Protein AF-A0AAR5P7I0-F1 (afdb_monomer_lite)

Secondary structure (DSSP, 8-state):
-------PPPPPPHHHHHHHHHHHHHS-SS--HHHHHHHHHHTT--HHHHHHHHHHHHHHHHHHHHHHHHHHHHHHH--------S-------------------------

InterPro domains:
  IPR000047 Helix-turn-helix motif [PR00031] (35-44)
  IPR000047 Helix-turn-helix motif [PR00031] (44-60)
  IPR001356 Homeodomain [PF00046] (7-63)
  IPR001356 Homeodomain [PS50071] (3-64)
  IPR001356 Homeodomain [SM00389] (5-68)
  IPR001356 Homeodomain [cd00086] (7-65)
  IPR009057 Homedomain-like superfamily [SSF46689] (3-66)
  IPR017970 Homeobox, conserved site [PS00027] (39-62)
  IPR020479 Homeodomain, metazoa [PR00024] (28-39)
  IPR020479 Homeodomain, metazoa [PR00024] (43-53)
  IPR020479 Homeodomain, metazoa [PR00024] (53-62)
  IPR047152 Caudal homeobox [PTHR24332] (1-80)

pLDDT: mean 75.96, std 22.63, range [36.12, 97.94]

Radius of gyration: 24.95 Å; chains: 1; bounding box: 58×35×64 Å

Organism: Dendroctonus ponderosae (NCBI:txid77166)

Sequence (111 aa):
KTRTKDKYRVVYTDHQRLQLEKEYSLNTRYINIKRKAEIALDLNLSERQVKIWFQNRRAKDRKLEKKQKEEQNRAMQSQPDREVPDGAGALREVSFNIALLNDNGIHPTTF

Foldseek 3Di:
DPPDDDDDDDDADPVLVVVLVVCCVPPHLDDDPVVLVVSCVVRVHDSVVSVVVSVVVVVVVVVVVVVVVVVVVVVVVPPPPPPDPDDDDDDPPPPPDDDPDPPPDDDDDDD

Structure (mmCIF, N/CA/C/O backbone):
data_AF-A0AAR5P7I0-F1
#
_entry.id   AF-A0AAR5P7I0-F1
#
loop_
_atom_site.group_PDB
_atom_site.id
_atom_site.type_symbol
_atom_site.label_atom_id
_atom_site.label_alt_id
_atom_site.label_comp_id
_atom_site.label_asym_id
_atom_site.label_entity_id
_atom_site.label_seq_id
_atom_site.pdbx_PDB_ins_code
_atom_site.Cartn_x
_atom_site.Cartn_y
_atom_site.Cartn_z
_atom_site.occupancy
_atom_site.B_iso_or_equiv
_atom_site.auth_seq_id
_atom_site.auth_comp_id
_atom_site.auth_asym_id
_atom_site.auth_atom_id
_atom_site.pdbx_PDB_model_num
ATOM 1 N N . LYS A 1 1 ? 10.687 -23.310 -0.521 1.00 40.91 1 LYS A N 1
ATOM 2 C CA . LYS A 1 1 ? 9.385 -23.444 0.187 1.00 40.91 1 LYS A CA 1
ATOM 3 C C . LYS A 1 1 ? 8.658 -22.099 0.176 1.00 40.91 1 LYS A C 1
ATOM 5 O O . LYS A 1 1 ? 9.110 -21.168 0.831 1.00 40.91 1 LYS A O 1
ATOM 10 N N . THR A 1 2 ? 7.579 -21.967 -0.594 1.00 58.62 2 THR A N 1
ATOM 11 C CA . THR A 1 2 ? 6.707 -20.780 -0.599 1.00 58.62 2 THR A CA 1
ATOM 12 C C . THR A 1 2 ? 5.922 -20.724 0.714 1.00 58.62 2 THR A C 1
ATOM 14 O O . THR A 1 2 ? 5.242 -21.668 1.101 1.00 58.62 2 THR A O 1
ATOM 17 N N . ARG A 1 3 ? 6.094 -19.640 1.474 1.00 66.94 3 ARG A N 1
ATOM 18 C CA . ARG A 1 3 ? 5.741 -19.549 2.901 1.00 66.94 3 ARG A CA 1
ATOM 19 C C . ARG A 1 3 ? 4.276 -19.163 3.159 1.00 66.94 3 ARG A C 1
ATOM 21 O O . ARG A 1 3 ? 3.991 -18.407 4.087 1.00 66.94 3 ARG A O 1
ATOM 28 N N . THR A 1 4 ? 3.342 -19.638 2.343 1.00 62.59 4 THR A N 1
ATOM 29 C CA . THR A 1 4 ? 1.923 -19.271 2.454 1.00 62.59 4 THR A CA 1
ATOM 30 C C . THR A 1 4 ? 1.048 -20.512 2.410 1.00 62.59 4 THR A C 1
ATOM 32 O O . THR A 1 4 ? 0.810 -21.063 1.342 1.00 62.59 4 THR A O 1
ATOM 35 N N . LYS A 1 5 ? 0.561 -20.926 3.589 1.00 68.50 5 LYS A N 1
ATOM 36 C CA . LYS A 1 5 ? -0.638 -21.763 3.721 1.00 68.50 5 LYS A CA 1
ATOM 37 C C . LYS A 1 5 ? -1.760 -21.050 2.968 1.00 68.50 5 LYS A C 1
ATOM 39 O O . LYS A 1 5 ? -1.899 -19.838 3.151 1.00 68.50 5 LYS A O 1
ATOM 44 N N . ASP A 1 6 ? -2.473 -21.771 2.112 1.00 65.31 6 ASP A N 1
ATOM 45 C CA . ASP A 1 6 ? -3.504 -21.215 1.240 1.00 65.31 6 ASP A CA 1
ATOM 46 C C . ASP A 1 6 ? -4.610 -20.589 2.100 1.00 65.31 6 ASP A C 1
ATOM 48 O O . ASP A 1 6 ? -5.435 -21.268 2.707 1.00 65.31 6 ASP A O 1
ATOM 52 N N . LYS A 1 7 ? -4.515 -19.275 2.296 1.00 73.19 7 LYS A N 1
ATOM 53 C CA . LYS A 1 7 ? -5.511 -18.467 2.990 1.00 73.19 7 LYS A CA 1
ATOM 54 C C . LYS A 1 7 ? -6.193 -17.645 1.916 1.00 73.19 7 LYS A C 1
ATOM 56 O O . LYS A 1 7 ? -5.503 -17.007 1.117 1.00 73.19 7 LYS A O 1
ATOM 61 N N . TYR A 1 8 ? -7.524 -17.644 1.940 1.00 84.06 8 TYR A N 1
ATOM 62 C CA . TYR A 1 8 ? -8.345 -16.853 1.032 1.00 84.06 8 TYR A CA 1
ATOM 63 C C . TYR A 1 8 ? -7.825 -15.412 0.949 1.00 84.06 8 TYR A C 1
ATOM 65 O O . TYR A 1 8 ? -7.592 -14.752 1.968 1.00 84.06 8 TYR A O 1
ATOM 73 N N . ARG A 1 9 ? -7.584 -14.945 -0.278 1.00 85.12 9 ARG A N 1
ATOM 74 C CA . ARG A 1 9 ? -7.072 -13.601 -0.536 1.00 85.12 9 ARG A CA 1
ATOM 75 C C . ARG A 1 9 ? -8.247 -12.646 -0.629 1.00 85.12 9 ARG A C 1
ATOM 77 O O . ARG A 1 9 ? -9.065 -12.755 -1.532 1.00 85.12 9 ARG A O 1
ATOM 84 N N . VAL A 1 10 ? -8.287 -11.683 0.278 1.00 87.94 10 VAL A N 1
ATOM 85 C CA . VAL A 1 10 ? -9.256 -10.591 0.205 1.00 87.94 10 VAL A CA 1
ATOM 86 C C . VAL A 1 10 ? -8.744 -9.538 -0.771 1.00 87.94 10 VAL A C 1
ATOM 88 O O . VAL A 1 10 ? -7.584 -9.122 -0.707 1.00 87.94 10 VAL A O 1
ATOM 91 N N . VAL A 1 11 ? -9.617 -9.121 -1.681 1.00 94.00 11 VAL A N 1
ATOM 92 C CA . VAL A 1 11 ? -9.365 -8.041 -2.632 1.00 94.00 11 VAL A CA 1
ATOM 93 C C . VAL A 1 11 ? -9.720 -6.716 -1.956 1.00 94.00 11 VAL A C 1
ATOM 95 O O . VAL A 1 11 ? -10.816 -6.574 -1.425 1.00 94.00 11 VAL A O 1
ATOM 98 N N . TYR A 1 12 ? -8.792 -5.758 -1.949 1.00 96.25 12 TYR A N 1
ATOM 99 C CA . TYR A 1 12 ? -9.056 -4.421 -1.404 1.00 96.25 12 TYR A CA 1
ATOM 100 C C . TYR A 1 12 ? -10.072 -3.660 -2.255 1.00 96.25 12 TYR A C 1
ATOM 102 O O . TYR A 1 12 ? -10.169 -3.897 -3.456 1.00 96.25 12 TYR A O 1
ATOM 110 N N . THR A 1 13 ? -10.812 -2.738 -1.649 1.00 97.94 13 THR A N 1
ATOM 111 C CA . THR A 1 13 ? -11.720 -1.849 -2.385 1.00 97.94 13 THR A CA 1
ATOM 112 C C . THR A 1 13 ? -10.935 -0.787 -3.155 1.00 97.94 13 THR A C 1
ATOM 114 O O . THR A 1 13 ? -9.757 -0.535 -2.879 1.00 97.94 13 THR A O 1
ATOM 117 N N . ASP A 1 14 ? -11.573 -0.129 -4.122 1.00 97.31 14 ASP A N 1
ATOM 118 C CA . ASP A 1 14 ? -10.921 0.931 -4.901 1.00 97.31 14 ASP A CA 1
ATOM 119 C C . ASP A 1 14 ? -10.512 2.112 -4.019 1.00 97.31 14 ASP A C 1
ATOM 121 O O . ASP A 1 14 ? -9.387 2.598 -4.134 1.00 97.31 14 ASP A O 1
ATOM 125 N N . HIS A 1 15 ? -11.359 2.481 -3.052 1.00 97.38 15 HIS A N 1
ATOM 126 C CA . HIS A 1 15 ? -11.036 3.493 -2.046 1.00 97.38 15 HIS A CA 1
ATOM 127 C C . HIS A 1 15 ? -9.767 3.136 -1.254 1.00 97.38 15 HIS A C 1
ATOM 129 O O . HIS A 1 15 ? -8.864 3.963 -1.126 1.00 97.38 15 HIS A O 1
ATOM 135 N N . GLN A 1 16 ? -9.650 1.889 -0.779 1.00 97.50 16 GLN A N 1
ATOM 136 C CA . GLN A 1 1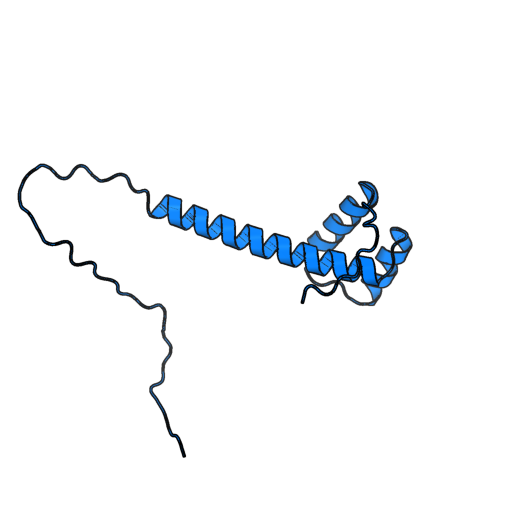6 ? -8.466 1.433 -0.043 1.00 97.50 16 GLN A CA 1
ATOM 137 C C . GLN A 1 16 ? -7.198 1.509 -0.898 1.00 97.50 16 GLN A C 1
ATOM 139 O O . GLN A 1 16 ? -6.168 1.991 -0.430 1.00 97.50 16 GLN A O 1
ATOM 144 N N . ARG A 1 17 ? -7.256 1.061 -2.159 1.00 97.56 17 ARG A N 1
ATOM 145 C CA . ARG A 1 17 ? -6.097 1.131 -3.065 1.00 97.56 17 ARG A CA 1
ATOM 146 C C . ARG A 1 17 ? -5.687 2.571 -3.347 1.00 97.56 17 ARG A C 1
ATOM 148 O O . ARG A 1 17 ? -4.497 2.864 -3.303 1.00 97.56 17 ARG A O 1
ATOM 155 N N . LEU A 1 18 ? -6.654 3.450 -3.603 1.00 96.94 18 LEU A N 1
ATOM 156 C CA . LEU A 1 18 ? -6.398 4.853 -3.907 1.00 96.94 18 LEU A CA 1
ATOM 157 C C . LEU A 1 18 ? -5.676 5.558 -2.754 1.00 96.94 18 LEU A C 1
ATOM 159 O O . LEU A 1 18 ? -4.663 6.216 -2.979 1.00 96.94 18 LEU A O 1
ATOM 163 N N . GLN A 1 19 ? -6.154 5.384 -1.520 1.00 95.88 19 GLN A N 1
ATOM 164 C CA . GLN A 1 19 ? -5.524 5.992 -0.345 1.00 95.88 19 GLN A CA 1
ATOM 165 C C . GLN A 1 19 ? -4.110 5.441 -0.103 1.00 95.88 19 GLN A C 1
ATOM 167 O O . GLN A 1 19 ? -3.191 6.207 0.178 1.00 95.88 19 GLN A O 1
ATOM 172 N N . LEU A 1 20 ? -3.899 4.132 -0.284 1.00 96.44 20 LEU A N 1
ATOM 173 C CA . LEU A 1 20 ? -2.572 3.518 -0.165 1.00 96.44 20 LEU A CA 1
ATOM 174 C C . LEU A 1 20 ? -1.577 4.061 -1.211 1.00 96.44 20 LEU A C 1
ATOM 176 O O . LEU A 1 20 ? -0.429 4.351 -0.874 1.00 96.44 20 LEU A O 1
ATOM 180 N N . GLU A 1 21 ? -2.007 4.229 -2.466 1.00 96.75 21 GLU A N 1
ATOM 181 C CA . GLU A 1 21 ? -1.184 4.818 -3.538 1.00 96.75 21 GLU A CA 1
ATOM 182 C C . GLU A 1 21 ? -0.882 6.300 -3.288 1.00 96.75 21 GLU A C 1
ATOM 184 O O . GLU A 1 21 ? 0.256 6.744 -3.473 1.00 96.75 21 GLU A O 1
ATOM 189 N N . LYS A 1 22 ? -1.879 7.060 -2.818 1.00 93.94 22 LYS A N 1
ATOM 190 C CA . LYS A 1 22 ? -1.714 8.467 -2.441 1.00 93.94 22 LYS A CA 1
ATOM 191 C C . LYS A 1 22 ? -0.637 8.615 -1.366 1.00 93.94 22 LYS A C 1
ATOM 193 O O . LYS A 1 22 ? 0.294 9.397 -1.530 1.00 93.94 22 LYS A O 1
ATOM 198 N N . GLU A 1 23 ? -0.708 7.817 -0.307 1.00 93.81 23 GLU A N 1
ATOM 199 C CA . GLU A 1 23 ? 0.263 7.864 0.792 1.00 93.81 23 GLU A CA 1
ATOM 200 C C . GLU A 1 23 ? 1.670 7.452 0.365 1.00 93.81 23 GLU A C 1
ATOM 202 O O . GLU A 1 23 ? 2.647 8.097 0.746 1.00 93.81 23 GLU A O 1
ATOM 207 N N . TYR A 1 24 ? 1.780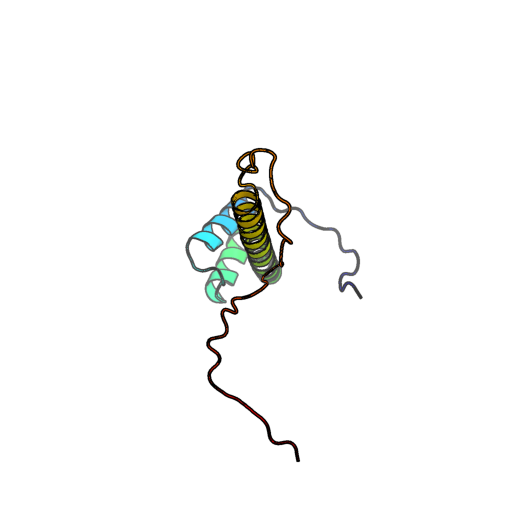 6.423 -0.478 1.00 94.75 24 TYR A N 1
ATOM 208 C CA . TYR A 1 24 ? 3.061 5.995 -1.033 1.00 94.75 24 TYR A CA 1
ATOM 209 C C . TYR A 1 24 ? 3.740 7.088 -1.874 1.00 94.75 24 TYR A C 1
ATOM 211 O O . TYR A 1 24 ? 4.967 7.188 -1.876 1.00 94.75 24 TYR A O 1
ATOM 219 N N . SER A 1 25 ? 2.944 7.906 -2.566 1.00 89.81 25 SER A N 1
ATOM 220 C CA . SER A 1 25 ? 3.433 8.992 -3.422 1.00 89.81 25 SER A CA 1
ATOM 221 C C . SER A 1 25 ? 3.836 10.237 -2.625 1.00 89.81 25 SER A C 1
ATOM 223 O O . SER A 1 25 ? 4.801 10.901 -2.987 1.00 89.81 25 SER A O 1
ATOM 225 N N . LEU A 1 26 ? 3.113 10.551 -1.544 1.00 81.25 26 LEU A N 1
ATOM 226 C CA . LEU A 1 26 ? 3.285 11.797 -0.787 1.00 81.25 26 LEU A CA 1
ATOM 227 C C . LEU A 1 26 ? 4.382 11.729 0.288 1.00 81.25 26 LEU A C 1
ATOM 229 O O . LEU A 1 26 ? 5.145 12.677 0.434 1.00 81.25 26 LEU A O 1
ATOM 233 N N . ASN A 1 27 ? 4.467 10.635 1.054 1.00 64.69 27 ASN A N 1
ATOM 234 C CA . ASN A 1 27 ? 5.089 10.666 2.389 1.00 64.69 27 ASN A CA 1
ATOM 235 C C . ASN A 1 27 ? 6.245 9.675 2.583 1.00 64.69 27 ASN A C 1
ATOM 237 O O . ASN A 1 27 ? 6.494 9.233 3.702 1.00 64.69 27 ASN A O 1
ATOM 241 N N . THR A 1 28 ? 6.996 9.378 1.518 1.00 75.25 28 THR A N 1
ATOM 242 C CA . THR A 1 28 ? 8.125 8.425 1.435 1.00 75.25 28 THR A CA 1
ATOM 243 C C . THR A 1 28 ? 7.746 6.974 1.105 1.00 75.25 28 THR A C 1
ATOM 245 O O . THR A 1 28 ? 6.754 6.406 1.555 1.00 75.25 28 THR A O 1
ATOM 248 N N . ARG A 1 29 ? 8.643 6.315 0.359 1.00 87.50 29 ARG A N 1
ATOM 249 C CA . ARG A 1 29 ? 8.575 4.900 -0.063 1.00 87.50 29 ARG A CA 1
ATOM 250 C C . ARG A 1 29 ? 8.543 3.902 1.118 1.00 87.50 29 ARG A C 1
ATOM 252 O O . ARG A 1 29 ? 8.393 2.687 0.921 1.00 87.50 29 ARG A O 1
ATOM 259 N N . TYR A 1 30 ? 8.706 4.392 2.351 1.00 93.25 30 TYR A N 1
ATOM 260 C CA . TYR A 1 30 ? 8.748 3.633 3.597 1.00 93.25 30 TYR A CA 1
ATOM 261 C C . TYR A 1 30 ? 7.828 4.270 4.637 1.00 93.25 30 TYR A C 1
ATOM 263 O O . TYR A 1 30 ? 8.145 5.292 5.227 1.00 93.25 30 TYR A O 1
ATOM 271 N N . ILE A 1 31 ? 6.713 3.611 4.930 1.00 92.81 31 ILE A N 1
ATOM 272 C CA . ILE A 1 31 ? 5.801 4.089 5.962 1.00 92.81 31 ILE A CA 1
ATOM 273 C C . ILE A 1 31 ? 6.402 3.938 7.369 1.00 92.81 31 ILE A C 1
ATOM 275 O O . ILE A 1 31 ? 6.900 2.866 7.732 1.00 92.81 31 ILE A O 1
ATOM 279 N N . ASN A 1 32 ? 6.343 5.005 8.169 1.00 93.62 32 ASN A N 1
ATOM 280 C CA . ASN A 1 32 ? 6.745 4.972 9.575 1.00 93.62 32 ASN A CA 1
ATOM 281 C C . ASN A 1 32 ? 5.667 4.302 10.454 1.00 93.62 32 ASN A C 1
ATOM 283 O O . ASN A 1 32 ? 4.549 4.032 10.010 1.00 93.62 32 ASN A O 1
ATOM 287 N N . ILE A 1 33 ? 5.999 3.998 11.712 1.00 94.50 33 ILE A N 1
ATOM 288 C CA . ILE A 1 33 ? 5.090 3.250 12.594 1.00 94.50 33 ILE A CA 1
ATOM 289 C C . ILE A 1 33 ? 3.792 4.009 12.898 1.00 94.50 33 ILE A C 1
ATOM 291 O O . ILE A 1 33 ? 2.725 3.402 12.849 1.00 94.50 33 ILE A O 1
ATOM 295 N N . LYS A 1 34 ? 3.880 5.324 13.136 1.00 95.12 34 LYS A N 1
ATOM 296 C CA . LYS A 1 34 ? 2.733 6.177 13.465 1.00 95.12 34 LYS A CA 1
ATOM 297 C C . LYS A 1 34 ? 1.750 6.255 12.296 1.00 95.12 34 LYS A C 1
ATOM 299 O O . LYS A 1 34 ? 0.588 5.897 12.445 1.00 95.12 34 LYS A O 1
ATOM 304 N N . ARG A 1 35 ? 2.239 6.606 11.103 1.00 94.88 35 ARG A N 1
ATOM 305 C CA . ARG A 1 35 ? 1.412 6.726 9.896 1.00 94.88 35 ARG A CA 1
ATOM 306 C C . ARG A 1 35 ? 0.802 5.389 9.485 1.00 94.88 35 ARG A C 1
ATOM 308 O O . ARG A 1 35 ? -0.326 5.340 9.012 1.00 94.88 35 ARG A O 1
ATOM 315 N N . LYS A 1 36 ? 1.523 4.283 9.700 1.00 96.38 36 LYS A N 1
ATOM 316 C CA . LYS A 1 36 ? 1.006 2.927 9.461 1.00 96.38 36 LYS A CA 1
ATOM 317 C C . LYS A 1 36 ? -0.199 2.612 10.344 1.00 96.38 36 LYS A C 1
ATOM 319 O O . LYS A 1 36 ? -1.124 1.979 9.845 1.00 96.38 36 LYS A O 1
ATOM 324 N N . ALA A 1 37 ? -0.182 3.025 11.611 1.00 97.50 37 ALA A N 1
ATOM 325 C CA . ALA A 1 37 ? -1.323 2.851 12.504 1.00 97.50 37 ALA A CA 1
ATOM 326 C C . ALA A 1 37 ? -2.521 3.705 12.053 1.00 97.50 37 ALA A C 1
ATOM 328 O O . ALA A 1 37 ? -3.624 3.182 11.948 1.00 97.50 37 ALA A O 1
ATOM 329 N N . GLU A 1 38 ? -2.293 4.971 11.690 1.00 96.75 38 GLU A N 1
ATOM 330 C CA . GLU A 1 38 ? -3.343 5.877 11.189 1.00 96.75 38 GLU A CA 1
ATOM 331 C C . GLU A 1 38 ? -4.033 5.315 9.933 1.00 96.75 38 GLU A C 1
ATOM 333 O O . GLU A 1 38 ? -5.241 5.114 9.921 1.00 96.75 38 GLU A O 1
ATOM 338 N N . ILE A 1 39 ? -3.261 4.932 8.910 1.00 95.62 39 ILE A N 1
ATOM 339 C CA . ILE A 1 39 ? -3.814 4.383 7.658 1.00 95.62 39 ILE A CA 1
ATOM 340 C C . ILE A 1 39 ? -4.532 3.046 7.882 1.00 95.62 39 ILE A C 1
ATOM 342 O O . ILE A 1 39 ? -5.508 2.740 7.199 1.00 95.62 39 ILE A O 1
ATOM 346 N N . ALA A 1 40 ? -4.038 2.218 8.805 1.00 97.44 40 ALA A N 1
ATOM 347 C CA . ALA A 1 40 ? -4.683 0.954 9.143 1.00 97.44 40 ALA A CA 1
ATOM 348 C C . ALA A 1 40 ? -6.100 1.189 9.689 1.00 97.44 40 ALA A C 1
ATOM 350 O O . ALA A 1 40 ? -7.040 0.534 9.236 1.00 97.44 40 ALA A O 1
ATOM 351 N N . LEU A 1 41 ? -6.253 2.160 10.593 1.00 97.62 41 LEU A N 1
ATOM 352 C CA . LEU A 1 41 ? -7.550 2.553 11.140 1.00 97.62 41 LEU A CA 1
ATOM 353 C C . LEU A 1 41 ? -8.452 3.160 10.058 1.00 97.62 41 LEU A C 1
ATOM 355 O O . LEU A 1 41 ? -9.558 2.663 9.856 1.00 97.62 41 LEU A O 1
ATOM 359 N N . ASP A 1 42 ? -7.955 4.143 9.302 1.00 97.06 42 ASP A N 1
ATOM 360 C CA . ASP A 1 42 ? -8.736 4.865 8.284 1.00 97.06 42 ASP A CA 1
ATOM 361 C C . ASP A 1 42 ? -9.283 3.943 7.181 1.00 97.06 42 ASP A C 1
ATOM 363 O O . ASP A 1 42 ? -10.373 4.154 6.648 1.00 97.06 42 ASP A O 1
ATOM 367 N N . LEU A 1 43 ? -8.524 2.904 6.818 1.00 97.12 43 LEU A N 1
ATOM 368 C CA . LEU A 1 43 ? -8.886 1.967 5.750 1.00 97.12 43 LEU A CA 1
ATOM 369 C C . LEU A 1 43 ? -9.526 0.676 6.256 1.00 97.12 43 LEU A C 1
ATOM 371 O O . LEU A 1 43 ? -9.846 -0.195 5.439 1.00 97.12 43 LEU A O 1
ATOM 375 N N . ASN A 1 44 ? -9.699 0.540 7.572 1.00 97.44 44 ASN A N 1
ATOM 376 C CA . ASN A 1 44 ? -10.189 -0.668 8.227 1.00 97.44 44 ASN A CA 1
ATOM 377 C C . ASN A 1 44 ? -9.382 -1.923 7.817 1.00 97.44 44 ASN A C 1
ATOM 379 O O . ASN A 1 44 ? -9.927 -2.968 7.448 1.00 97.44 44 ASN A O 1
ATOM 383 N N . LEU A 1 45 ? -8.053 -1.791 7.837 1.00 96.62 45 LEU A N 1
ATOM 384 C CA . LEU A 1 45 ? -7.068 -2.835 7.547 1.00 96.62 45 LEU A CA 1
ATOM 385 C C . LEU A 1 45 ? -6.177 -3.063 8.772 1.00 96.62 45 LEU A C 1
ATOM 387 O O . LEU A 1 45 ? -5.991 -2.188 9.605 1.00 96.62 45 LEU A O 1
ATOM 391 N N . SER A 1 46 ? -5.537 -4.225 8.872 1.00 97.31 46 SER A N 1
ATOM 392 C CA . SER A 1 46 ? -4.495 -4.428 9.888 1.00 97.31 46 SER A CA 1
ATOM 393 C C . SER A 1 46 ? -3.185 -3.728 9.506 1.00 97.31 46 SER A C 1
ATOM 395 O O . SER A 1 46 ? -2.793 -3.705 8.335 1.00 97.31 46 SER A O 1
ATOM 397 N N . GLU A 1 47 ? -2.404 -3.283 10.496 1.00 97.06 47 GLU A N 1
ATOM 398 C CA . GLU A 1 47 ? -1.047 -2.751 10.269 1.00 97.06 47 GLU A CA 1
ATOM 399 C C . GLU A 1 47 ? -0.157 -3.719 9.470 1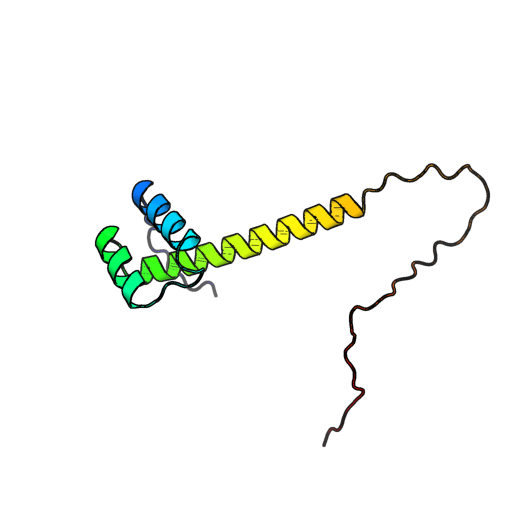.00 97.06 47 GLU A C 1
ATOM 401 O O . GLU A 1 47 ? 0.717 -3.310 8.700 1.00 97.06 47 GLU A O 1
ATOM 406 N N . ARG A 1 48 ? -0.377 -5.030 9.636 1.00 95.50 48 ARG A N 1
ATOM 407 C CA . ARG A 1 48 ? 0.316 -6.073 8.872 1.00 95.50 48 ARG A CA 1
ATOM 408 C C . ARG A 1 48 ? -0.051 -6.026 7.389 1.00 95.50 48 ARG A C 1
ATOM 410 O O . ARG A 1 48 ? 0.838 -6.181 6.555 1.00 95.50 48 ARG A O 1
ATOM 417 N N . GLN A 1 49 ? -1.328 -5.842 7.057 1.00 96.44 49 GLN A N 1
ATOM 418 C CA . GLN A 1 49 ? -1.790 -5.703 5.673 1.00 96.44 49 GLN A CA 1
ATOM 419 C C . GLN A 1 49 ? -1.212 -4.451 5.020 1.00 96.44 49 GLN A C 1
ATOM 421 O O . GLN A 1 49 ? -0.688 -4.553 3.911 1.00 96.44 49 GLN A O 1
ATOM 426 N N . VAL A 1 50 ? -1.211 -3.319 5.732 1.00 96.38 50 VAL A N 1
ATOM 427 C CA . VAL A 1 50 ? -0.574 -2.077 5.268 1.00 96.38 50 VAL A CA 1
ATOM 428 C C . VAL A 1 50 ? 0.921 -2.312 5.024 1.00 96.38 50 VAL A C 1
ATOM 430 O O . VAL A 1 50 ? 1.423 -2.052 3.932 1.00 96.38 50 VAL A O 1
ATOM 433 N N . LYS A 1 51 ? 1.634 -2.932 5.975 1.00 95.75 51 LYS A N 1
ATOM 434 C CA . LYS A 1 51 ? 3.058 -3.284 5.817 1.00 95.75 51 LYS A CA 1
ATOM 435 C C . LYS A 1 51 ? 3.318 -4.143 4.575 1.00 95.75 51 LYS A C 1
ATOM 437 O O . LYS A 1 51 ? 4.242 -3.852 3.816 1.00 95.75 51 LYS A O 1
ATOM 442 N N . ILE A 1 52 ? 2.531 -5.199 4.368 1.00 95.94 52 ILE A N 1
ATOM 443 C CA . ILE A 1 52 ? 2.672 -6.089 3.205 1.00 95.94 52 ILE A CA 1
ATOM 444 C C . ILE A 1 52 ? 2.379 -5.334 1.911 1.00 95.94 52 ILE A C 1
ATOM 446 O O . ILE A 1 52 ? 3.103 -5.505 0.932 1.00 95.94 52 ILE A O 1
ATOM 450 N N . TRP A 1 53 ? 1.356 -4.481 1.902 1.00 96.81 53 TRP A N 1
ATOM 451 C CA . TRP A 1 53 ? 1.027 -3.687 0.728 1.00 96.81 53 TRP A CA 1
ATOM 452 C C . TRP A 1 53 ? 2.188 -2.767 0.341 1.00 96.81 53 TRP A C 1
ATOM 454 O O . TRP A 1 53 ? 2.620 -2.817 -0.806 1.00 96.81 53 TRP A O 1
ATOM 464 N N . PHE A 1 54 ? 2.793 -2.042 1.290 1.00 96.69 54 PHE A N 1
ATOM 465 C CA . PHE A 1 54 ? 3.965 -1.195 1.015 1.00 96.69 54 PHE A CA 1
ATOM 466 C C . PHE A 1 54 ? 5.168 -2.006 0.508 1.00 96.69 54 PHE A C 1
A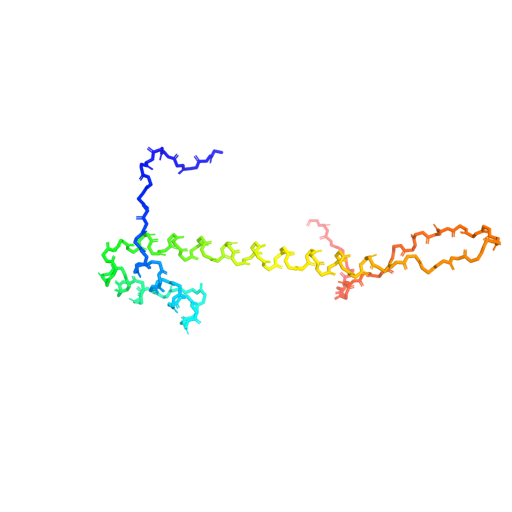TOM 468 O O . PHE A 1 54 ? 5.870 -1.585 -0.413 1.00 96.69 54 PHE A O 1
ATOM 475 N N . GLN A 1 55 ? 5.406 -3.200 1.061 1.00 96.00 55 GLN A N 1
ATOM 476 C CA . GLN A 1 55 ? 6.458 -4.099 0.571 1.00 96.00 55 GLN A CA 1
ATOM 477 C C . GLN A 1 55 ? 6.210 -4.529 -0.882 1.00 96.00 55 GLN A C 1
ATOM 479 O O . GLN A 1 55 ? 7.120 -4.447 -1.712 1.00 96.00 55 GLN A O 1
ATOM 484 N N . ASN A 1 56 ? 4.978 -4.932 -1.200 1.00 96.69 56 ASN A N 1
ATOM 485 C CA . ASN A 1 56 ? 4.571 -5.317 -2.550 1.00 96.69 56 ASN A CA 1
ATOM 486 C C . ASN A 1 56 ? 4.633 -4.131 -3.516 1.00 96.69 56 ASN A C 1
ATOM 488 O O . ASN A 1 56 ? 5.109 -4.277 -4.641 1.00 96.69 56 ASN A O 1
ATOM 492 N N . ARG A 1 57 ? 4.219 -2.943 -3.065 1.00 97.00 57 ARG A N 1
ATOM 493 C CA . ARG A 1 57 ? 4.251 -1.710 -3.848 1.00 97.00 57 ARG A CA 1
ATOM 494 C C . ARG A 1 57 ? 5.676 -1.343 -4.248 1.00 97.00 57 ARG A C 1
ATOM 496 O O . ARG A 1 57 ? 5.920 -1.102 -5.429 1.00 97.00 57 ARG A O 1
ATOM 503 N N . ARG A 1 58 ? 6.633 -1.420 -3.314 1.00 96.44 58 ARG A N 1
ATOM 504 C CA . ARG A 1 58 ? 8.064 -1.226 -3.611 1.00 96.44 58 ARG A CA 1
ATOM 505 C C . ARG A 1 58 ? 8.616 -2.259 -4.583 1.00 96.44 58 ARG A C 1
ATOM 507 O O . ARG A 1 58 ? 9.440 -1.912 -5.427 1.00 96.44 58 ARG A O 1
ATOM 514 N N . ALA A 1 59 ? 8.212 -3.522 -4.440 1.00 96.25 59 ALA A N 1
ATOM 515 C CA . ALA A 1 59 ? 8.628 -4.583 -5.351 1.00 96.25 59 ALA A CA 1
ATOM 516 C C . ALA A 1 59 ? 8.102 -4.340 -6.775 1.00 96.25 59 ALA A C 1
ATOM 518 O O . ALA A 1 59 ? 8.850 -4.522 -7.735 1.00 96.25 59 ALA A O 1
ATOM 519 N N . LYS A 1 60 ? 6.853 -3.871 -6.906 1.00 94.75 60 LYS A N 1
ATOM 520 C CA . LYS A 1 60 ? 6.256 -3.481 -8.189 1.00 94.75 60 LYS A CA 1
ATOM 521 C C . LYS A 1 60 ? 7.032 -2.341 -8.851 1.00 94.75 60 LYS A C 1
ATOM 523 O O . LYS A 1 60 ? 7.356 -2.469 -10.025 1.00 94.75 60 LYS A O 1
ATOM 528 N N . ASP A 1 61 ? 7.389 -1.293 -8.107 1.00 94.50 61 ASP A N 1
ATOM 529 C CA . ASP A 1 61 ? 8.189 -0.190 -8.663 1.00 94.50 61 ASP A CA 1
ATOM 530 C C . ASP A 1 61 ? 9.556 -0.652 -9.157 1.00 94.50 61 ASP A C 1
ATOM 532 O O . ASP A 1 61 ? 9.909 -0.362 -10.292 1.00 94.50 61 ASP A O 1
ATOM 536 N N . ARG A 1 62 ? 10.299 -1.448 -8.372 1.00 94.69 62 ARG A N 1
ATOM 537 C CA . ARG A 1 62 ? 11.604 -1.966 -8.829 1.00 94.69 62 ARG A CA 1
ATOM 538 C C . ARG A 1 62 ? 11.478 -2.793 -10.109 1.00 94.69 62 ARG A C 1
ATOM 540 O O . ARG A 1 62 ? 12.354 -2.756 -10.967 1.00 94.69 62 ARG A O 1
ATOM 547 N N . LYS A 1 63 ? 10.388 -3.557 -10.242 1.00 94.81 63 LYS A N 1
ATOM 548 C CA . LYS A 1 63 ? 10.109 -4.326 -11.461 1.00 94.81 63 LYS A CA 1
ATOM 549 C C . LYS A 1 63 ? 9.827 -3.404 -12.652 1.00 94.81 63 LYS A C 1
ATOM 551 O O . LYS A 1 63 ? 10.273 -3.706 -13.755 1.00 94.81 63 LYS A O 1
ATOM 556 N N . LEU A 1 64 ? 9.105 -2.306 -12.435 1.00 93.19 64 LEU A N 1
ATOM 557 C CA . LEU A 1 64 ? 8.817 -1.315 -13.469 1.00 93.19 64 LEU A CA 1
ATOM 558 C C . LEU A 1 64 ? 10.086 -0.566 -13.905 1.00 93.19 64 LEU A C 1
ATOM 560 O O . LEU A 1 64 ? 10.351 -0.495 -15.099 1.00 93.19 64 LEU A O 1
ATOM 564 N N . GLU A 1 65 ? 10.897 -0.106 -12.951 1.00 92.19 65 GLU A N 1
ATOM 565 C CA . GLU A 1 65 ? 12.193 0.549 -13.191 1.00 92.19 65 GLU A CA 1
ATOM 566 C C . GLU A 1 65 ? 13.124 -0.350 -14.030 1.00 92.19 65 GLU A C 1
ATOM 568 O O . GLU A 1 65 ? 13.697 0.089 -15.027 1.00 92.19 65 GLU A O 1
ATOM 573 N N . LYS A 1 66 ? 13.219 -1.647 -13.688 1.00 91.88 66 LYS A N 1
ATOM 574 C CA . LYS A 1 66 ? 14.015 -2.620 -14.455 1.00 91.88 66 LYS A CA 1
ATOM 575 C C . LYS A 1 66 ? 13.507 -2.780 -15.892 1.00 91.88 66 LYS A C 1
ATOM 577 O O . LYS A 1 66 ? 14.310 -2.744 -16.820 1.00 91.88 66 LYS A O 1
ATOM 582 N N . LYS A 1 67 ? 12.189 -2.917 -16.079 1.00 92.00 67 LYS A N 1
ATOM 583 C CA . LYS A 1 67 ? 11.581 -3.061 -17.411 1.00 92.00 67 LYS A CA 1
ATOM 584 C C . LYS A 1 67 ? 11.845 -1.830 -18.287 1.00 92.00 67 LYS A C 1
ATOM 586 O O . LYS A 1 67 ? 12.171 -1.983 -19.458 1.00 92.00 67 LYS A O 1
ATOM 591 N N . GLN A 1 68 ? 11.732 -0.627 -17.721 1.00 91.62 68 GLN A N 1
ATOM 592 C CA . GLN A 1 68 ? 12.010 0.618 -18.445 1.00 91.62 68 GLN A CA 1
ATOM 593 C C . GLN A 1 68 ? 13.470 0.688 -18.907 1.00 91.62 68 GLN A C 1
ATOM 595 O O . GLN A 1 68 ? 13.729 1.039 -20.053 1.00 91.62 68 GLN A O 1
ATOM 600 N N . LYS A 1 69 ? 14.422 0.286 -18.056 1.00 89.25 69 LYS A N 1
ATOM 601 C CA . LYS A 1 69 ? 15.846 0.251 -18.417 1.00 89.25 69 LYS A CA 1
ATOM 602 C C . LYS A 1 69 ? 16.153 -0.769 -19.521 1.00 89.25 69 LYS A C 1
ATOM 604 O O . LYS A 1 69 ? 16.930 -0.481 -20.424 1.00 89.25 69 LYS A O 1
ATOM 609 N N . GLU A 1 70 ? 15.538 -1.950 -19.472 1.00 89.56 70 GLU A N 1
ATOM 610 C CA . GLU A 1 70 ? 15.677 -2.970 -20.525 1.00 89.56 70 GLU A CA 1
ATOM 611 C C . GLU A 1 70 ? 15.113 -2.488 -21.869 1.00 89.56 70 GLU A C 1
ATOM 613 O O . GLU A 1 70 ? 15.705 -2.728 -22.918 1.00 89.56 70 GLU A O 1
ATOM 618 N N . GLU A 1 71 ? 13.988 -1.777 -21.844 1.00 87.31 71 GLU A N 1
ATOM 619 C CA . GLU A 1 71 ? 13.377 -1.193 -23.037 1.00 87.31 71 GLU A CA 1
ATOM 620 C C . GLU A 1 71 ? 14.214 -0.059 -23.634 1.00 87.31 71 GLU A C 1
ATOM 622 O O . GLU A 1 71 ? 14.403 -0.026 -24.848 1.00 87.31 71 GLU A O 1
ATOM 627 N N . GLN A 1 72 ? 14.792 0.803 -22.795 1.00 83.25 72 GLN A N 1
ATOM 628 C CA . GLN A 1 72 ? 15.741 1.832 -23.230 1.00 83.25 72 GLN A CA 1
ATOM 629 C C . GLN A 1 72 ? 16.996 1.216 -23.860 1.00 83.25 72 GLN A C 1
ATOM 631 O O . GLN A 1 72 ? 17.406 1.634 -24.941 1.00 83.25 72 GLN A O 1
ATOM 636 N N . ASN A 1 73 ? 17.564 0.174 -23.245 1.00 83.19 73 ASN A N 1
ATOM 637 C CA . ASN A 1 73 ? 18.712 -0.536 -23.811 1.00 83.19 73 ASN A CA 1
ATOM 638 C C . ASN A 1 73 ? 18.377 -1.195 -25.156 1.00 83.19 73 ASN A C 1
ATOM 640 O O . ASN A 1 73 ? 19.191 -1.143 -26.075 1.00 83.19 73 ASN A O 1
ATOM 644 N N . ARG A 1 74 ? 17.179 -1.782 -25.294 1.00 83.44 74 ARG A N 1
ATOM 645 C CA . ARG A 1 74 ? 16.718 -2.361 -26.564 1.00 83.44 74 ARG A CA 1
ATOM 646 C C . ARG A 1 74 ? 16.566 -1.287 -27.640 1.00 83.44 74 ARG A C 1
ATOM 648 O O . ARG A 1 74 ? 17.032 -1.498 -28.751 1.00 83.44 74 ARG A O 1
ATOM 655 N N . ALA A 1 75 ? 15.978 -0.141 -27.297 1.00 77.00 75 ALA A N 1
ATOM 656 C CA . ALA A 1 75 ? 15.808 0.983 -28.215 1.00 77.00 75 ALA A CA 1
ATOM 657 C C . ALA A 1 75 ? 17.150 1.591 -28.669 1.00 77.00 75 ALA A C 1
ATOM 659 O O . ALA A 1 75 ? 17.281 1.982 -29.824 1.00 77.00 75 ALA A O 1
ATOM 660 N N . MET A 1 76 ? 18.158 1.634 -27.788 1.00 68.50 76 MET A N 1
ATOM 661 C CA . MET A 1 76 ? 19.517 2.078 -28.134 1.00 68.50 76 MET A CA 1
ATOM 662 C C . MET A 1 76 ? 20.303 1.048 -28.962 1.00 68.50 76 MET A C 1
ATOM 664 O O . MET A 1 76 ? 21.163 1.444 -29.743 1.00 68.50 76 MET A O 1
ATOM 668 N N . GLN A 1 77 ? 20.027 -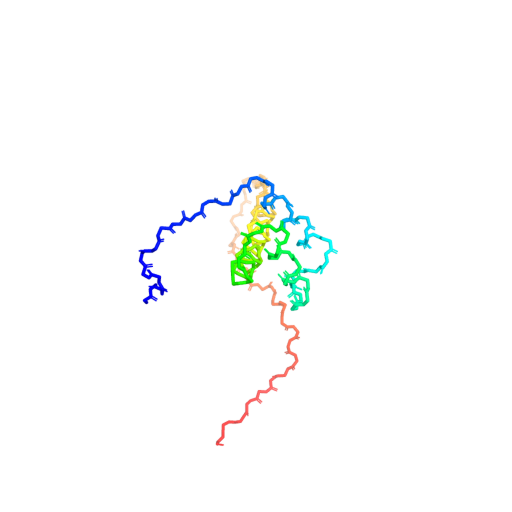0.254 -28.811 1.00 62.44 77 GLN A N 1
ATOM 669 C CA . GLN A 1 77 ? 20.641 -1.317 -29.624 1.00 62.44 77 GLN A CA 1
ATOM 670 C C . GLN A 1 77 ? 19.982 -1.482 -30.998 1.00 62.44 77 GLN A C 1
ATOM 672 O O . GLN A 1 77 ? 20.638 -1.936 -31.929 1.00 62.44 77 GLN A O 1
ATOM 677 N N . SER A 1 78 ? 18.721 -1.078 -31.156 1.00 54.91 78 SER A N 1
ATOM 678 C CA . SER A 1 78 ? 18.057 -0.971 -32.456 1.00 54.91 78 SER A CA 1
ATOM 679 C C . SER A 1 78 ? 18.386 0.359 -33.142 1.00 54.91 78 SER A C 1
ATOM 681 O O . SER A 1 78 ? 17.486 1.130 -33.474 1.00 54.91 78 SER A O 1
ATOM 683 N N . GLN A 1 79 ? 19.674 0.648 -33.357 1.00 52.16 79 GLN A N 1
ATOM 684 C CA . GLN A 1 79 ? 20.022 1.451 -34.527 1.00 52.16 79 GLN A CA 1
ATOM 685 C C . GLN A 1 79 ? 19.843 0.540 -35.747 1.00 52.16 79 GLN A C 1
ATOM 687 O O . GLN A 1 79 ? 20.381 -0.568 -35.730 1.00 52.16 79 GLN A O 1
ATOM 692 N N . PRO A 1 80 ? 19.065 0.944 -36.767 1.00 51.47 80 PRO A N 1
ATOM 693 C CA . PRO A 1 80 ? 19.016 0.190 -38.008 1.00 51.47 80 PRO A CA 1
ATOM 694 C C . PRO A 1 80 ? 20.438 0.127 -38.556 1.00 51.47 80 PRO A C 1
ATOM 696 O O . PRO A 1 80 ? 21.159 1.129 -38.497 1.00 51.47 80 PRO A O 1
ATOM 699 N N . ASP A 1 81 ? 20.834 -1.048 -39.043 1.00 47.75 81 ASP A N 1
ATOM 700 C CA . ASP A 1 81 ? 22.039 -1.203 -39.844 1.00 47.75 81 ASP A CA 1
ATOM 701 C C . ASP A 1 81 ? 22.088 -0.034 -40.833 1.00 47.75 81 ASP A C 1
ATOM 703 O O . ASP A 1 81 ? 21.229 0.098 -41.707 1.00 47.75 81 ASP A O 1
ATOM 707 N N . ARG A 1 82 ? 23.057 0.875 -40.658 1.00 49.62 82 ARG A N 1
ATOM 708 C CA . ARG A 1 82 ? 23.458 1.736 -41.766 1.00 49.62 82 ARG A CA 1
ATOM 709 C C . ARG A 1 82 ? 23.894 0.761 -42.841 1.00 49.62 82 ARG A C 1
ATOM 711 O O . ARG A 1 82 ? 24.882 0.063 -42.624 1.00 49.62 82 ARG A O 1
ATOM 718 N N . GLU A 1 83 ? 23.116 0.679 -43.917 1.00 43.72 83 GLU A N 1
ATOM 719 C CA . GLU A 1 83 ? 23.420 -0.115 -45.101 1.00 43.72 83 GLU A CA 1
ATOM 720 C C . GLU A 1 83 ? 24.903 0.067 -45.432 1.00 43.72 83 GLU A C 1
ATOM 722 O O . GLU A 1 83 ? 25.354 1.152 -45.805 1.00 43.72 83 GLU A O 1
ATOM 727 N N . VAL A 1 84 ? 25.681 -0.982 -45.176 1.00 55.44 84 VAL A N 1
ATOM 728 C CA . VAL A 1 84 ? 27.090 -1.033 -45.539 1.00 55.44 84 VAL A CA 1
ATOM 729 C C . VAL A 1 84 ? 27.094 -1.327 -47.037 1.00 55.44 84 VAL A C 1
ATOM 731 O O . VAL A 1 84 ? 26.544 -2.361 -47.424 1.00 55.44 84 VAL A O 1
ATOM 734 N N . PRO A 1 85 ? 27.644 -0.451 -47.898 1.00 49.22 85 PRO A N 1
ATOM 735 C CA . PRO A 1 85 ? 27.774 -0.764 -49.310 1.00 49.22 85 PRO A CA 1
ATOM 736 C C . PRO A 1 85 ? 28.680 -1.985 -49.445 1.00 49.22 85 PRO A C 1
ATOM 738 O O . PRO A 1 85 ? 29.738 -2.055 -48.820 1.00 49.22 85 PRO A O 1
ATOM 741 N N . ASP A 1 86 ? 28.216 -2.942 -50.236 1.00 51.91 86 ASP A N 1
ATOM 742 C CA . ASP A 1 86 ? 28.834 -4.238 -50.477 1.00 51.91 86 ASP A CA 1
ATOM 743 C C . ASP A 1 86 ? 30.291 -4.072 -50.945 1.00 51.91 86 ASP A C 1
ATOM 745 O O . ASP A 1 86 ? 30.564 -3.562 -52.034 1.00 51.91 86 ASP A O 1
ATOM 749 N N . GLY A 1 87 ? 31.245 -4.437 -50.087 1.00 53.72 87 GLY A N 1
ATOM 750 C CA . GLY A 1 87 ? 32.663 -4.331 -50.405 1.00 53.72 87 GLY A CA 1
ATOM 751 C C . GLY A 1 87 ? 33.576 -4.359 -49.184 1.00 53.72 87 GLY A C 1
ATOM 752 O O . GLY A 1 87 ? 33.698 -3.375 -48.467 1.00 53.72 87 GLY A O 1
ATOM 753 N N . ALA A 1 88 ? 34.299 -5.471 -49.050 1.00 41.09 88 ALA A N 1
ATOM 754 C CA . ALA A 1 88 ? 35.373 -5.751 -48.094 1.00 41.09 88 ALA A CA 1
ATOM 755 C C . ALA A 1 88 ? 34.929 -6.262 -46.713 1.00 41.09 88 ALA A C 1
ATOM 757 O O . ALA A 1 88 ? 34.541 -5.526 -45.807 1.00 41.09 88 ALA A O 1
ATOM 758 N N . GLY A 1 89 ? 35.083 -7.580 -46.549 1.00 47.59 89 GLY A N 1
ATOM 759 C CA . GLY A 1 89 ? 35.063 -8.238 -45.256 1.00 47.59 89 GLY A CA 1
ATOM 760 C C . GLY A 1 89 ? 36.103 -7.633 -44.317 1.00 47.59 89 GLY A C 1
ATOM 761 O O . GLY A 1 89 ? 37.298 -7.632 -44.602 1.00 47.59 89 GLY A O 1
ATOM 762 N N . ALA A 1 90 ? 35.631 -7.163 -43.171 1.00 43.34 90 ALA A N 1
ATOM 763 C CA . ALA A 1 90 ? 36.451 -6.867 -42.015 1.00 43.34 90 ALA A CA 1
ATOM 764 C C . ALA A 1 90 ? 35.836 -7.606 -40.827 1.00 43.34 90 ALA A C 1
ATOM 766 O O . ALA A 1 90 ? 34.649 -7.467 -40.527 1.00 43.34 90 ALA A O 1
ATOM 767 N N . LEU A 1 91 ? 36.653 -8.451 -40.202 1.00 40.22 91 LEU A N 1
ATOM 768 C CA . LEU A 1 91 ? 36.343 -9.191 -38.989 1.00 40.22 91 LEU A CA 1
ATOM 769 C C . LEU A 1 91 ? 35.706 -8.243 -37.966 1.00 40.22 91 LEU A C 1
ATOM 771 O O . LEU A 1 91 ? 36.341 -7.293 -37.511 1.00 40.22 91 LEU A O 1
ATOM 775 N N . ARG A 1 92 ? 34.449 -8.505 -37.589 1.00 44.41 92 ARG A N 1
ATOM 776 C CA . ARG A 1 92 ? 33.860 -7.917 -36.384 1.00 44.41 92 ARG A CA 1
ATOM 777 C C . ARG A 1 92 ? 34.585 -8.522 -35.182 1.00 44.41 92 ARG A C 1
ATOM 779 O O . ARG A 1 92 ? 34.122 -9.501 -34.602 1.00 44.41 92 ARG A O 1
ATOM 786 N N . GLU A 1 93 ? 35.723 -7.941 -34.808 1.00 40.59 93 GLU A N 1
ATOM 787 C CA . GLU A 1 93 ? 36.214 -8.045 -33.440 1.00 40.59 93 GLU A CA 1
ATOM 788 C C . GLU A 1 93 ? 35.140 -7.445 -32.539 1.00 40.59 93 GLU A C 1
ATOM 790 O O . GLU A 1 93 ? 34.897 -6.236 -32.519 1.00 40.59 93 GLU A O 1
ATOM 795 N N . VAL A 1 94 ? 34.447 -8.315 -31.809 1.00 42.44 94 VAL A N 1
ATOM 796 C CA . VAL A 1 94 ? 33.578 -7.898 -30.720 1.00 42.44 94 VAL A CA 1
ATOM 797 C C . VAL A 1 94 ? 34.497 -7.389 -29.613 1.00 42.44 94 VAL A C 1
ATOM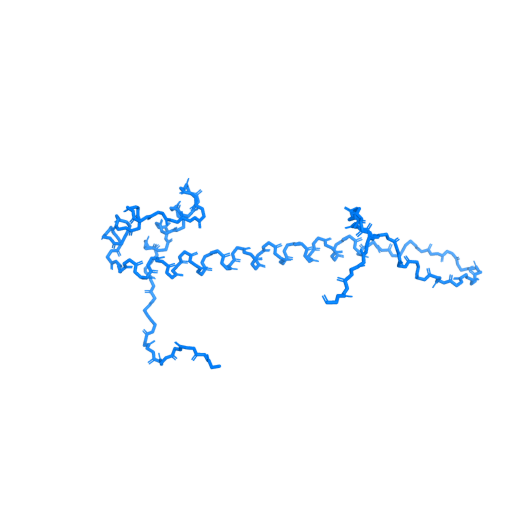 799 O O . VAL A 1 94 ? 34.877 -8.127 -28.709 1.00 42.44 94 VAL A O 1
ATOM 802 N N . SER A 1 95 ? 34.884 -6.118 -29.705 1.00 42.47 95 SER A N 1
ATOM 803 C CA . SER A 1 95 ? 35.504 -5.383 -28.608 1.00 42.47 95 SER A CA 1
ATOM 804 C C . SER A 1 95 ? 34.460 -5.197 -27.505 1.00 42.47 95 SER A C 1
ATOM 806 O O . SER A 1 95 ? 33.808 -4.164 -27.383 1.00 42.47 95 SER A O 1
ATOM 808 N N . PHE A 1 96 ? 34.267 -6.239 -26.699 1.00 47.38 96 PHE A N 1
ATOM 809 C CA . PHE A 1 96 ? 33.749 -6.096 -25.348 1.00 47.38 96 PHE A CA 1
ATOM 810 C C . PHE A 1 96 ? 34.835 -5.405 -24.529 1.00 47.38 96 PHE A C 1
ATOM 812 O O . PHE A 1 96 ? 35.750 -6.089 -24.103 1.00 47.38 96 PHE A O 1
ATOM 819 N N . ASN A 1 97 ? 34.758 -4.080 -24.363 1.00 37.31 97 ASN A N 1
ATOM 820 C CA . ASN A 1 97 ? 35.345 -3.292 -23.264 1.00 37.31 97 ASN A CA 1
ATOM 821 C C . ASN A 1 97 ? 34.778 -1.862 -23.379 1.00 37.31 97 ASN A C 1
ATOM 823 O O . ASN A 1 97 ? 34.843 -1.256 -24.439 1.00 37.31 97 ASN A O 1
ATOM 827 N N . ILE A 1 98 ? 34.122 -1.292 -22.366 1.00 41.47 98 ILE A N 1
ATOM 828 C CA . ILE A 1 98 ? 34.799 -0.728 -21.194 1.00 41.47 98 ILE A CA 1
ATOM 829 C C . ILE A 1 98 ? 33.965 -0.924 -19.922 1.00 41.47 98 ILE A C 1
ATOM 831 O O . ILE A 1 98 ? 32.782 -0.589 -19.841 1.00 41.47 98 ILE A O 1
ATOM 835 N N . ALA A 1 99 ? 34.648 -1.448 -18.911 1.00 41.66 99 ALA A N 1
ATOM 836 C CA . ALA A 1 99 ? 34.234 -1.501 -17.527 1.00 41.66 99 ALA A CA 1
ATOM 837 C C . ALA A 1 99 ? 33.945 -0.097 -16.963 1.00 41.66 99 ALA A C 1
ATOM 839 O O . ALA A 1 99 ? 34.802 0.780 -16.988 1.00 41.66 99 ALA A O 1
ATOM 840 N N . LEU A 1 100 ? 32.776 0.082 -16.340 1.00 44.81 100 LEU A N 1
ATOM 841 C CA . LEU A 1 100 ? 32.621 1.036 -15.238 1.00 44.81 100 LEU A CA 1
ATOM 842 C C . LEU A 1 100 ? 32.991 0.336 -13.927 1.00 44.81 100 LEU A C 1
ATOM 844 O O . LEU A 1 100 ? 32.144 0.091 -13.073 1.00 44.81 100 LEU A O 1
ATOM 848 N N . LEU A 1 101 ? 34.272 0.010 -13.788 1.00 45.00 101 LEU A N 1
ATOM 849 C CA . LEU A 1 101 ? 34.890 -0.220 -12.489 1.00 45.00 101 LEU A CA 1
ATOM 850 C C . LEU A 1 101 ? 36.093 0.709 -12.401 1.00 45.00 101 LEU A C 1
ATOM 852 O O . LEU A 1 101 ? 37.224 0.333 -12.675 1.00 45.00 101 LEU A O 1
ATOM 856 N N . ASN A 1 102 ? 35.823 1.945 -11.990 1.00 39.41 102 ASN A N 1
ATOM 857 C CA . ASN A 1 102 ? 36.780 2.657 -11.161 1.00 39.41 102 ASN A CA 1
ATOM 858 C C . ASN A 1 102 ? 36.670 2.059 -9.749 1.00 39.41 102 ASN A C 1
ATOM 860 O O . ASN A 1 102 ? 36.096 2.675 -8.856 1.00 39.41 102 ASN A O 1
ATOM 864 N N . ASP A 1 103 ? 37.142 0.824 -9.591 1.00 48.94 103 ASP A N 1
ATOM 865 C CA . ASP A 1 103 ? 37.458 0.240 -8.293 1.00 48.94 103 ASP A CA 1
ATOM 866 C C . ASP A 1 103 ? 38.983 0.295 -8.196 1.00 48.94 103 ASP A C 1
ATOM 868 O O . ASP A 1 103 ? 39.715 -0.503 -8.783 1.00 48.94 103 ASP A O 1
ATOM 872 N N . ASN A 1 104 ? 39.464 1.374 -7.583 1.00 45.44 104 ASN A N 1
ATOM 873 C CA . ASN A 1 104 ? 40.865 1.494 -7.224 1.00 45.44 104 ASN A CA 1
ATOM 874 C C . ASN A 1 104 ? 41.141 0.455 -6.137 1.00 45.44 104 ASN A C 1
ATOM 876 O O . ASN A 1 104 ? 40.701 0.647 -5.007 1.00 45.44 104 ASN A O 1
ATOM 880 N N . GLY A 1 105 ? 41.909 -0.588 -6.458 1.00 36.12 105 GLY A N 1
ATOM 881 C CA . GLY A 1 105 ? 42.572 -1.386 -5.427 1.00 36.12 105 GLY A CA 1
ATOM 882 C C . GLY A 1 105 ? 42.643 -2.885 -5.680 1.00 36.12 105 GLY A C 1
ATOM 883 O O . GLY A 1 105 ? 41.922 -3.668 -5.076 1.00 36.12 105 GLY A O 1
ATOM 884 N N . ILE A 1 106 ? 43.626 -3.289 -6.485 1.00 36.84 106 ILE A N 1
ATOM 885 C CA . ILE A 1 106 ? 44.401 -4.520 -6.256 1.00 36.84 106 ILE A CA 1
ATOM 886 C C . ILE A 1 106 ? 44.874 -4.553 -4.781 1.00 36.84 106 ILE A C 1
ATOM 888 O O . ILE A 1 106 ? 45.275 -3.507 -4.282 1.00 36.84 106 ILE A O 1
ATOM 892 N N . HIS A 1 107 ? 45.001 -5.656 -4.033 1.00 44.59 107 HIS A N 1
ATOM 893 C CA . HIS A 1 107 ? 44.569 -7.065 -4.085 1.00 44.59 107 HIS A CA 1
ATOM 894 C C . HIS A 1 107 ? 45.124 -7.712 -2.766 1.00 44.59 107 HIS A C 1
ATOM 896 O O . HIS A 1 107 ? 45.394 -6.973 -1.821 1.00 44.59 107 HIS A O 1
ATOM 902 N N . PRO A 1 108 ? 45.252 -9.045 -2.614 1.00 46.97 108 PRO A N 1
ATOM 903 C CA . PRO A 1 108 ? 44.781 -9.816 -1.464 1.00 46.97 108 PRO A CA 1
ATOM 904 C C . PRO A 1 108 ? 45.820 -10.055 -0.348 1.00 46.97 108 PRO A C 1
ATOM 906 O O . PRO A 1 108 ? 47.024 -9.996 -0.581 1.00 46.97 108 PRO A O 1
ATOM 909 N N . THR A 1 109 ? 45.355 -10.555 0.799 1.00 47.31 109 THR A N 1
ATOM 910 C CA . THR A 1 109 ? 46.123 -11.558 1.555 1.00 47.31 109 THR A CA 1
ATOM 911 C C . THR A 1 109 ? 45.194 -12.504 2.303 1.00 47.31 109 THR A C 1
ATOM 913 O O . THR A 1 109 ? 44.439 -12.118 3.190 1.00 47.31 109 THR A O 1
ATOM 916 N N . THR A 1 110 ? 45.266 -13.770 1.907 1.00 51.00 110 THR A N 1
ATOM 917 C CA . THR A 1 110 ? 44.904 -14.922 2.726 1.00 51.00 110 THR A CA 1
ATOM 918 C C . THR A 1 110 ? 46.099 -15.247 3.619 1.00 51.00 110 THR A C 1
ATOM 920 O O . THR A 1 110 ? 47.188 -15.474 3.092 1.00 51.00 110 THR A O 1
ATOM 923 N N . PHE A 1 111 ? 45.890 -15.295 4.933 1.00 39.88 111 PHE A N 1
ATOM 924 C CA . PHE A 1 111 ? 46.199 -16.463 5.762 1.00 39.88 111 PHE A CA 1
ATOM 925 C C . PHE A 1 111 ? 45.274 -16.455 6.980 1.00 39.88 111 PHE A C 1
ATOM 927 O O . PHE A 1 111 ? 45.121 -15.367 7.580 1.00 39.88 111 PHE A O 1
#